Protein AF-A0A963LSG5-F1 (afdb_monomer)

Structure (mmCIF, N/CA/C/O backbone):
data_AF-A0A963LSG5-F1
#
_entry.id   AF-A0A963LSG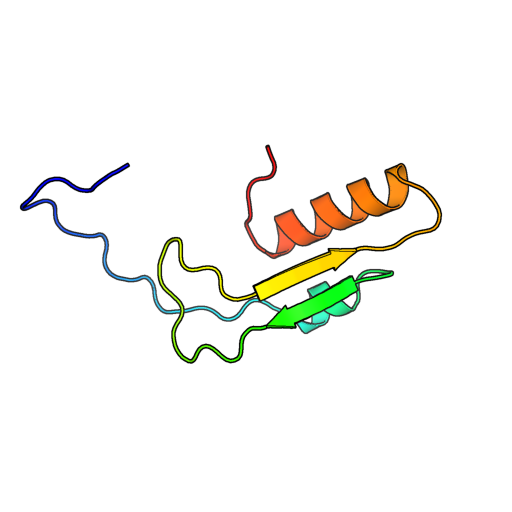5-F1
#
loop_
_atom_site.group_PDB
_atom_site.id
_atom_site.type_symbol
_atom_site.label_atom_id
_atom_site.label_alt_id
_atom_site.label_comp_id
_atom_site.label_asym_id
_atom_site.label_entity_id
_atom_site.label_seq_id
_atom_site.pdbx_PDB_ins_code
_atom_site.Cartn_x
_atom_site.Cartn_y
_atom_site.Cartn_z
_atom_site.occupancy
_atom_site.B_iso_or_equiv
_atom_site.auth_seq_id
_atom_site.auth_comp_id
_atom_site.auth_asym_id
_atom_site.auth_atom_id
_atom_site.pdbx_PDB_model_num
ATOM 1 N N . TRP A 1 1 ? 22.017 13.481 -5.991 1.00 48.38 1 TRP A N 1
ATOM 2 C CA . TRP A 1 1 ? 20.631 13.391 -6.507 1.00 48.38 1 TRP A CA 1
ATOM 3 C C . TRP A 1 1 ? 20.595 13.273 -8.032 1.00 48.38 1 TRP A C 1
ATOM 5 O O . TRP A 1 1 ? 19.732 12.568 -8.533 1.00 48.38 1 TRP A O 1
ATOM 15 N N . PHE A 1 2 ? 21.566 13.837 -8.764 1.00 51.66 2 PHE A N 1
ATOM 16 C CA . PHE A 1 2 ? 21.864 13.445 -10.151 1.00 51.66 2 PHE A CA 1
ATOM 17 C C . PHE A 1 2 ? 23.193 12.686 -10.208 1.00 51.66 2 PHE A C 1
ATOM 19 O O . PHE A 1 2 ? 24.102 13.024 -9.448 1.00 51.66 2 PHE A O 1
ATOM 26 N N . ALA A 1 3 ? 23.270 11.660 -11.058 1.00 61.12 3 ALA A N 1
ATOM 27 C CA . ALA A 1 3 ? 24.536 11.023 -11.413 1.00 61.12 3 ALA A CA 1
ATOM 28 C C . ALA A 1 3 ? 25.391 12.020 -12.203 1.00 61.12 3 ALA A C 1
ATOM 30 O O . ALA A 1 3 ? 24.851 12.831 -12.965 1.00 61.12 3 ALA A O 1
ATOM 31 N N . ARG A 1 4 ? 26.710 11.993 -12.007 1.00 69.19 4 ARG A N 1
ATOM 32 C CA . ARG A 1 4 ? 27.615 12.843 -12.787 1.00 69.19 4 ARG A CA 1
ATOM 33 C C . ARG A 1 4 ? 27.721 12.323 -14.226 1.00 69.19 4 ARG A C 1
ATOM 35 O O . ARG A 1 4 ? 27.654 11.112 -14.437 1.00 69.19 4 ARG A O 1
ATOM 42 N N . PRO A 1 5 ? 27.922 13.202 -15.225 1.00 67.75 5 PRO A N 1
ATOM 43 C CA . PRO A 1 5 ? 28.245 12.760 -16.577 1.00 67.75 5 PRO A CA 1
ATOM 44 C C . PRO A 1 5 ? 29.470 11.835 -16.539 1.00 67.75 5 PRO A C 1
ATOM 46 O O . PRO A 1 5 ? 30.517 12.232 -16.032 1.00 67.75 5 PRO A O 1
ATOM 49 N N . GLY A 1 6 ? 29.327 10.605 -17.036 1.00 72.06 6 GLY A N 1
ATOM 50 C CA . GLY A 1 6 ? 30.399 9.604 -17.056 1.00 72.06 6 GLY A CA 1
ATOM 51 C C . GLY A 1 6 ? 30.471 8.672 -15.841 1.00 72.06 6 GLY A C 1
ATOM 52 O O . GLY A 1 6 ? 31.291 7.757 -15.854 1.00 72.06 6 GLY A O 1
ATOM 53 N N . GLU A 1 7 ? 29.622 8.836 -14.819 1.00 73.25 7 GLU A N 1
ATOM 54 C CA . GLU A 1 7 ? 29.497 7.812 -13.775 1.00 73.25 7 GLU A CA 1
ATOM 55 C C . GLU A 1 7 ? 28.789 6.574 -14.350 1.00 73.25 7 GLU A C 1
ATOM 57 O O . GLU A 1 7 ? 27.701 6.711 -14.922 1.00 73.25 7 GLU A O 1
ATOM 62 N N . PRO A 1 8 ? 29.366 5.363 -14.209 1.00 59.59 8 PRO A N 1
ATOM 63 C CA . PRO A 1 8 ? 28.671 4.144 -14.580 1.00 59.59 8 PRO A CA 1
ATOM 64 C C . PRO A 1 8 ? 27.383 4.059 -13.767 1.00 59.59 8 PRO A C 1
ATOM 66 O O . PRO A 1 8 ? 27.394 4.022 -12.534 1.00 59.59 8 PRO A O 1
ATOM 69 N N . GLN A 1 9 ? 26.256 4.064 -14.473 1.00 61.00 9 GLN A N 1
ATOM 70 C CA . GLN A 1 9 ? 24.965 3.823 -13.857 1.00 61.00 9 GLN A CA 1
ATOM 71 C C . GLN A 1 9 ? 25.001 2.384 -13.330 1.00 61.00 9 GLN A C 1
ATOM 73 O O . GLN A 1 9 ? 25.334 1.488 -14.114 1.00 61.00 9 GLN A O 1
ATOM 78 N N . PRO A 1 10 ? 24.725 2.131 -12.034 1.00 59.41 10 PRO A N 1
ATOM 79 C CA . PRO A 1 10 ? 24.561 0.759 -11.577 1.00 59.41 10 PRO A CA 1
ATOM 80 C C . PRO A 1 10 ? 23.552 0.103 -12.514 1.00 59.41 10 PRO A C 1
ATOM 82 O O . PRO A 1 10 ? 22.507 0.699 -12.790 1.00 59.41 10 PRO A O 1
ATOM 85 N N . ALA A 1 11 ? 23.927 -1.048 -13.079 1.00 57.62 11 ALA A N 1
ATOM 86 C CA . ALA A 1 11 ? 23.085 -1.773 -14.017 1.00 57.62 11 ALA A CA 1
ATOM 87 C C . ALA A 1 11 ? 21.674 -1.874 -13.433 1.00 57.62 11 ALA A C 1
ATOM 89 O O . ALA A 1 11 ? 21.538 -2.121 -12.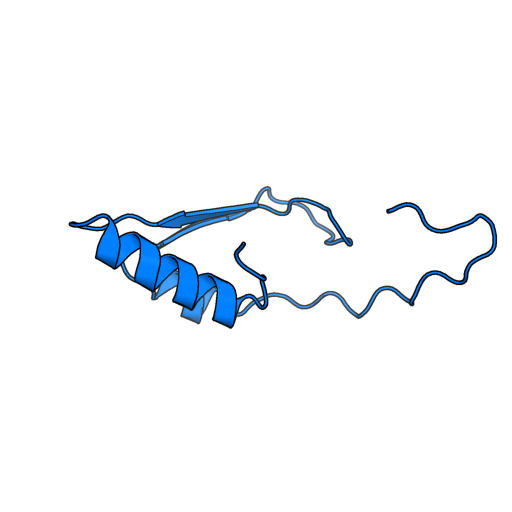232 1.00 57.62 11 ALA A O 1
ATOM 90 N N . ASP A 1 12 ? 20.653 -1.637 -14.261 1.00 60.53 12 ASP A N 1
ATOM 91 C CA . ASP A 1 12 ? 19.266 -1.829 -13.852 1.00 60.53 12 ASP A CA 1
ATOM 92 C C . ASP A 1 12 ? 19.137 -3.261 -13.322 1.00 60.53 12 ASP A C 1
ATOM 94 O O . ASP A 1 12 ? 19.166 -4.236 -14.077 1.00 60.53 12 ASP A O 1
ATOM 98 N N . GLU A 1 13 ? 19.075 -3.377 -11.998 1.00 66.00 13 GLU A N 1
ATOM 99 C CA . GLU A 1 13 ? 18.819 -4.626 -11.306 1.00 66.00 13 GLU A CA 1
ATOM 100 C C . GLU A 1 13 ? 17.521 -5.193 -11.888 1.00 66.00 13 GLU A C 1
ATOM 102 O O . GLU A 1 13 ? 16.565 -4.443 -12.126 1.00 66.00 13 GLU A O 1
ATOM 107 N N . GLN A 1 14 ? 17.511 -6.490 -12.209 1.00 69.81 14 GLN A N 1
ATOM 108 C CA . GLN A 1 14 ? 16.400 -7.093 -12.941 1.00 69.81 14 GLN A CA 1
ATOM 109 C C . GLN A 1 14 ? 15.067 -6.733 -12.274 1.00 69.81 14 GLN A C 1
ATOM 111 O O . GLN A 1 14 ? 14.934 -6.867 -11.053 1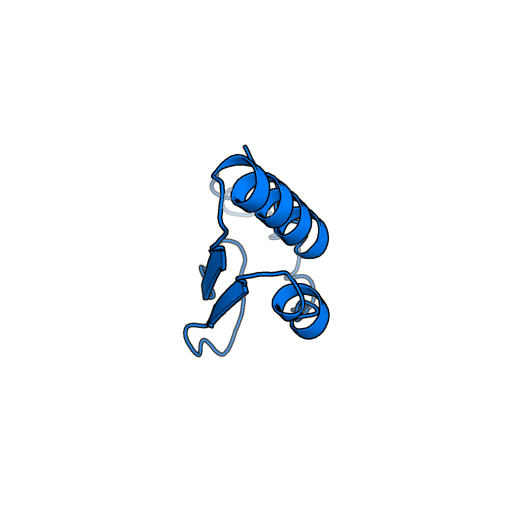.00 69.81 14 GLN A O 1
ATOM 116 N N . PRO A 1 15 ? 14.084 -6.239 -13.049 1.00 74.38 15 PRO A N 1
ATOM 117 C CA . PRO A 1 15 ? 12.842 -5.755 -12.480 1.00 74.38 15 PRO A CA 1
ATOM 118 C C . PRO A 1 15 ? 12.150 -6.895 -11.734 1.00 74.38 15 PRO A C 1
ATOM 120 O O . PRO A 1 15 ? 11.765 -7.899 -12.329 1.00 74.38 15 PRO A O 1
ATOM 123 N N . ARG A 1 16 ? 11.992 -6.720 -10.421 1.00 82.69 16 ARG A N 1
ATOM 124 C CA . ARG A 1 16 ? 11.262 -7.646 -9.557 1.00 82.69 16 ARG A CA 1
ATOM 125 C C . ARG A 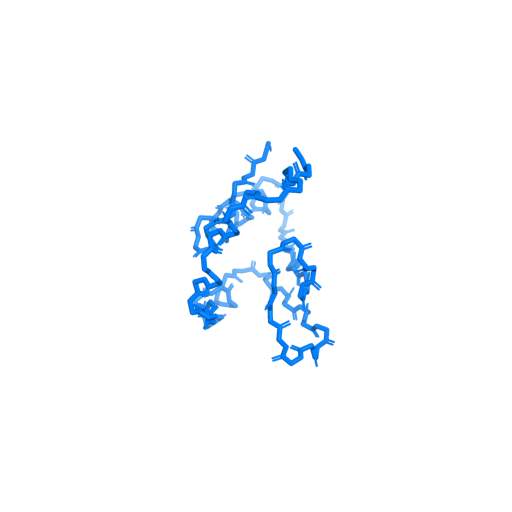1 16 ? 9.849 -7.139 -9.314 1.00 82.69 16 ARG A C 1
ATOM 127 O O . ARG A 1 16 ? 9.646 -5.973 -8.970 1.00 82.69 16 ARG A O 1
ATOM 134 N N . THR A 1 17 ? 8.880 -8.029 -9.467 1.00 87.31 17 THR A N 1
ATOM 135 C CA . THR A 1 17 ? 7.502 -7.768 -9.055 1.00 87.31 17 THR A CA 1
ATOM 136 C C . THR A 1 17 ? 7.391 -8.035 -7.554 1.00 87.31 17 THR A C 1
ATOM 138 O O . THR A 1 17 ? 7.824 -9.100 -7.113 1.00 87.31 17 THR A O 1
ATOM 141 N N . PRO A 1 18 ? 6.860 -7.097 -6.751 1.00 92.19 18 PRO A N 1
ATOM 142 C CA . PRO A 1 18 ? 6.558 -7.368 -5.351 1.00 92.19 18 PRO A CA 1
ATOM 143 C C . PRO A 1 18 ? 5.532 -8.490 -5.199 1.00 92.19 18 PRO A C 1
ATOM 145 O O . PRO A 1 18 ? 4.698 -8.699 -6.080 1.00 92.19 18 PRO A O 1
ATOM 148 N N . ASP A 1 19 ? 5.559 -9.169 -4.057 1.00 94.88 19 ASP A N 1
ATOM 149 C CA . ASP A 1 19 ? 4.509 -10.110 -3.680 1.00 94.88 19 ASP A CA 1
ATOM 150 C C . ASP A 1 19 ? 3.221 -9.343 -3.327 1.00 94.88 19 ASP A C 1
ATOM 152 O O . ASP A 1 19 ? 2.992 -8.934 -2.186 1.00 94.88 19 ASP A O 1
ATOM 156 N N . TRP A 1 20 ? 2.405 -9.072 -4.348 1.00 95.44 20 TRP A N 1
ATOM 157 C CA . TRP A 1 20 ? 1.159 -8.328 -4.189 1.00 95.44 20 TRP A CA 1
ATOM 158 C C . TRP A 1 20 ? 0.104 -9.093 -3.405 1.00 95.44 20 TRP A C 1
ATOM 160 O O . TRP A 1 20 ? -0.730 -8.450 -2.778 1.00 95.44 20 TRP A O 1
ATOM 170 N N . GLU A 1 21 ? 0.137 -10.424 -3.424 1.00 97.44 21 GLU A N 1
ATOM 171 C CA . GLU A 1 21 ? -0.819 -11.254 -2.696 1.00 97.44 21 GLU A CA 1
ATOM 172 C C . GLU A 1 21 ? -0.677 -11.014 -1.192 1.00 97.44 21 GLU A C 1
ATOM 174 O O . GLU A 1 21 ? -1.640 -10.616 -0.533 1.00 97.44 21 GLU A O 1
ATOM 179 N N . SER A 1 22 ? 0.550 -11.111 -0.675 1.00 97.12 22 SER A N 1
ATOM 180 C CA . SER A 1 22 ? 0.845 -10.826 0.733 1.00 97.12 22 SER A CA 1
ATOM 181 C C . SER A 1 22 ? 0.504 -9.387 1.136 1.00 97.12 22 SER A C 1
ATOM 183 O O . SER A 1 22 ? 0.013 -9.145 2.239 1.00 97.12 22 SER A O 1
ATOM 185 N N . VAL A 1 23 ? 0.732 -8.413 0.249 1.00 97.31 23 VAL A N 1
ATOM 186 C CA . VAL A 1 23 ? 0.408 -7.000 0.518 1.00 97.31 23 VAL A CA 1
ATOM 187 C C . VAL A 1 23 ? -1.102 -6.758 0.523 1.00 97.31 23 VAL A C 1
ATOM 189 O O . VAL A 1 23 ? -1.594 -6.014 1.367 1.00 97.31 23 VAL A O 1
ATOM 192 N N . LEU A 1 24 ? -1.843 -7.371 -0.401 1.00 97.69 24 LEU A N 1
ATOM 193 C CA . LEU A 1 24 ? -3.299 -7.235 -0.505 1.00 97.69 24 LEU A CA 1
ATOM 194 C C . LEU A 1 24 ? -4.051 -8.024 0.571 1.00 97.69 24 LEU A C 1
ATOM 196 O O . LEU A 1 24 ? -5.199 -7.697 0.858 1.00 97.69 24 LEU A O 1
ATOM 200 N N . ALA A 1 25 ? -3.408 -9.006 1.203 1.00 98.06 25 ALA A N 1
ATOM 201 C CA . ALA A 1 25 ? -3.938 -9.679 2.385 1.00 98.06 25 ALA A CA 1
ATOM 202 C C . ALA A 1 25 ? -3.957 -8.779 3.639 1.00 98.06 25 ALA A C 1
ATOM 204 O O . ALA A 1 25 ? -4.597 -9.125 4.634 1.00 98.06 25 ALA A O 1
ATOM 205 N N . LEU A 1 26 ? -3.272 -7.627 3.620 1.00 97.88 26 LEU A N 1
ATOM 206 C CA . LEU A 1 26 ? -3.307 -6.676 4.729 1.00 97.88 26 LEU A CA 1
ATOM 207 C C . LEU A 1 26 ? -4.696 -6.023 4.866 1.00 97.88 26 LEU A C 1
ATOM 209 O O . LEU A 1 26 ? -5.285 -5.610 3.863 1.00 97.88 26 LEU A O 1
ATOM 213 N N . PRO A 1 27 ? -5.217 -5.854 6.098 1.00 96.56 27 PRO A N 1
ATOM 214 C CA . PRO A 1 27 ? -6.516 -5.224 6.313 1.00 96.56 27 PRO A CA 1
ATOM 215 C C . PRO A 1 27 ? -6.599 -3.820 5.702 1.00 96.56 27 PRO A C 1
ATOM 217 O O . PRO A 1 27 ? -5.732 -2.976 5.927 1.00 96.56 27 PRO A O 1
ATOM 220 N N . GLY A 1 28 ? -7.661 -3.572 4.931 1.00 97.50 28 GLY A N 1
ATOM 221 C CA . GLY A 1 28 ? -7.937 -2.261 4.336 1.00 97.50 28 GLY A CA 1
ATOM 222 C C . GLY A 1 28 ? -6.955 -1.827 3.243 1.00 97.50 28 GLY A C 1
ATOM 223 O O . GLY A 1 28 ? -6.900 -0.633 2.938 1.00 97.50 28 GLY A O 1
ATOM 224 N N . ALA A 1 29 ? -6.173 -2.755 2.677 1.00 98.31 29 ALA A N 1
ATOM 225 C CA . ALA A 1 29 ? -5.245 -2.494 1.584 1.00 98.31 29 ALA A CA 1
ATOM 226 C C . ALA A 1 29 ? -5.953 -2.348 0.235 1.00 98.31 29 ALA A C 1
ATOM 228 O O . ALA A 1 29 ? -6.661 -3.236 -0.234 1.00 98.31 29 ALA A O 1
ATOM 229 N N . HIS A 1 30 ? -5.689 -1.225 -0.430 1.00 98.31 30 HIS A N 1
ATOM 230 C CA . HIS A 1 30 ? -6.171 -0.938 -1.775 1.00 98.31 30 HIS A CA 1
ATOM 231 C C . HIS A 1 30 ? -4.992 -0.550 -2.666 1.00 98.31 30 HIS A C 1
ATOM 233 O O . HIS A 1 30 ? -4.424 0.539 -2.536 1.00 98.31 30 HIS A O 1
ATOM 239 N N . LEU A 1 31 ? -4.609 -1.455 -3.569 1.00 97.62 31 LEU A N 1
ATOM 240 C CA . LEU A 1 31 ? -3.530 -1.239 -4.529 1.00 97.62 31 LEU A CA 1
ATOM 241 C C . LEU A 1 31 ? -4.069 -0.614 -5.818 1.00 97.62 31 LEU A C 1
ATOM 243 O O . LEU A 1 31 ? -4.963 -1.163 -6.456 1.00 97.62 31 LEU A O 1
ATOM 247 N N . HIS A 1 32 ? -3.456 0.487 -6.248 1.00 97.94 32 HIS A N 1
ATOM 248 C CA . HIS A 1 32 ? -3.698 1.087 -7.554 1.00 97.94 32 HIS A CA 1
ATOM 249 C C . HIS A 1 32 ? -2.401 1.095 -8.366 1.00 97.94 32 HIS A C 1
ATOM 251 O O . HIS A 1 32 ? -1.473 1.849 -8.067 1.00 97.94 32 HIS A O 1
ATOM 257 N N . LEU A 1 33 ? -2.345 0.293 -9.431 1.00 96.31 33 LEU A N 1
ATOM 258 C CA . LEU A 1 33 ? -1.241 0.284 -10.395 1.00 96.31 33 LEU A CA 1
ATOM 259 C C . LEU A 1 33 ? -1.616 1.071 -11.654 1.00 96.31 33 LEU A C 1
ATOM 261 O O . LEU A 1 33 ? -2.711 0.926 -12.181 1.00 96.31 33 LEU A O 1
ATOM 265 N N . TYR A 1 34 ? -0.687 1.868 -12.185 1.00 96.44 34 TYR A N 1
ATOM 266 C CA . TYR A 1 34 ? -0.955 2.752 -13.331 1.00 96.44 34 TYR A CA 1
ATOM 267 C C . TYR A 1 34 ? -0.850 2.071 -14.711 1.00 96.44 34 TYR A C 1
ATOM 269 O O . TYR A 1 34 ? -0.693 2.763 -15.714 1.00 96.44 34 TYR 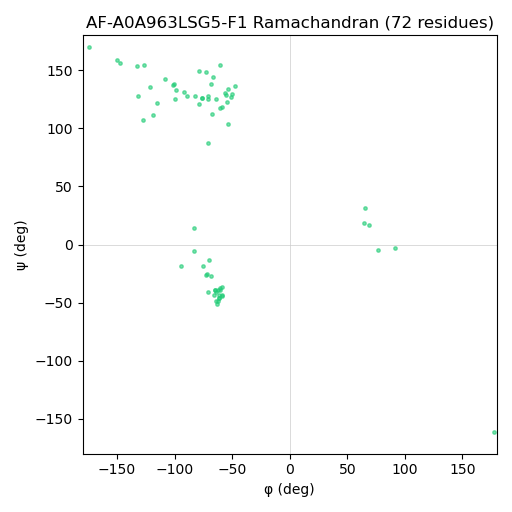A O 1
ATOM 277 N N . GLY A 1 35 ? -0.828 0.735 -14.787 1.00 93.75 35 GLY A N 1
ATOM 278 C CA . GLY A 1 35 ? -0.715 -0.002 -16.062 1.00 93.75 35 GLY A CA 1
ATOM 279 C C . GLY A 1 35 ? 0.607 0.205 -16.821 1.00 93.75 35 GLY A C 1
ATOM 280 O O . GLY A 1 35 ? 0.702 -0.030 -18.022 1.00 93.75 35 GLY A O 1
ATOM 281 N N . LYS A 1 36 ? 1.651 0.681 -16.138 1.00 92.94 36 LYS A N 1
ATOM 282 C CA . LYS A 1 36 ? 2.963 0.960 -16.732 1.00 92.94 36 LYS A CA 1
ATOM 283 C C . LYS A 1 36 ? 3.744 -0.338 -16.970 1.00 92.94 36 LYS A C 1
ATOM 285 O O . LYS A 1 36 ? 4.020 -1.062 -16.025 1.00 92.94 36 LYS A O 1
ATOM 290 N N . LEU A 1 37 ? 4.209 -0.552 -18.202 1.00 90.69 37 LEU A N 1
ATOM 291 C CA . LEU A 1 37 ? 4.867 -1.805 -18.616 1.00 90.69 37 LEU A CA 1
ATOM 292 C C . LEU A 1 37 ? 6.281 -2.031 -18.052 1.00 90.69 37 LEU A C 1
ATOM 294 O O . LEU A 1 37 ? 6.732 -3.168 -17.980 1.00 90.69 37 LEU A O 1
ATOM 298 N N . ARG A 1 38 ? 7.013 -0.966 -17.699 1.00 87.00 38 ARG A N 1
ATOM 299 C CA . ARG A 1 38 ? 8.406 -1.059 -17.220 1.00 87.00 38 ARG A CA 1
ATOM 300 C C . ARG A 1 38 ? 8.629 -0.242 -15.955 1.00 87.00 38 ARG A C 1
ATOM 302 O O . ARG A 1 38 ? 8.322 0.950 -15.934 1.00 87.00 38 ARG A O 1
ATOM 309 N N . ALA A 1 39 ? 9.179 -0.858 -14.917 1.00 88.38 39 ALA A N 1
ATOM 310 C CA . ALA A 1 39 ? 9.664 -0.140 -13.744 1.00 88.38 39 ALA A CA 1
ATOM 311 C C . ALA A 1 39 ? 11.038 0.488 -14.031 1.00 88.38 39 ALA A C 1
ATOM 313 O O . ALA A 1 39 ? 11.809 -0.041 -14.826 1.00 88.38 39 ALA A O 1
ATOM 314 N N . SER A 1 40 ? 11.330 1.620 -13.394 1.00 86.12 40 SER A N 1
ATOM 315 C CA . SER A 1 40 ? 12.670 2.216 -13.359 1.00 86.12 40 SER A CA 1
ATOM 316 C C . SER A 1 40 ? 12.856 2.982 -12.049 1.00 86.12 40 SER A C 1
ATOM 318 O O . SER A 1 40 ? 11.876 3.352 -11.389 1.00 86.12 40 SER A O 1
ATOM 320 N N . ARG A 1 41 ? 14.109 3.209 -11.639 1.00 84.88 41 ARG A N 1
ATOM 321 C CA . ARG A 1 41 ? 14.424 3.892 -10.376 1.00 84.88 41 ARG A CA 1
ATOM 322 C C . ARG A 1 41 ? 13.737 5.265 -10.305 1.00 84.88 41 ARG A C 1
ATOM 324 O O . ARG A 1 41 ? 13.831 6.071 -11.223 1.00 84.88 41 ARG A O 1
ATOM 331 N N . GLY A 1 42 ? 13.029 5.527 -9.204 1.00 85.81 42 GLY A N 1
ATOM 332 C CA . GLY A 1 42 ? 12.297 6.783 -8.973 1.00 85.81 42 GLY A CA 1
ATOM 333 C C . GLY A 1 42 ? 10.973 6.921 -9.740 1.00 85.81 42 GLY A C 1
ATOM 334 O O . GLY A 1 42 ? 10.227 7.875 -9.510 1.00 85.81 42 GLY A O 1
ATOM 335 N N . ARG A 1 43 ? 10.626 5.974 -10.620 1.00 91.50 43 ARG A N 1
ATOM 336 C CA . ARG A 1 43 ? 9.369 6.013 -11.370 1.00 91.50 43 ARG A CA 1
ATOM 337 C C . AR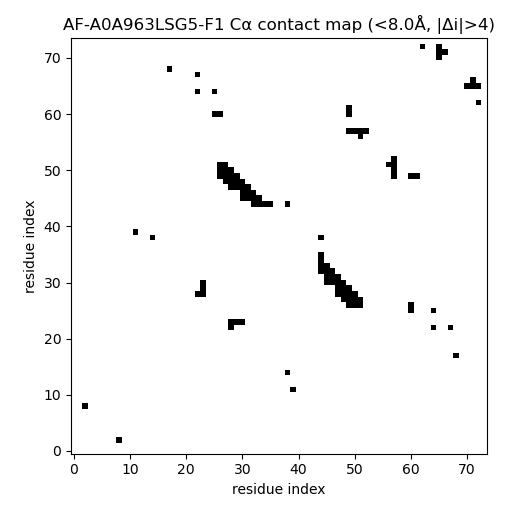G A 1 43 ? 8.208 5.552 -10.493 1.00 91.50 43 ARG A C 1
ATOM 339 O O . ARG A 1 43 ? 8.169 4.415 -10.038 1.00 91.50 43 ARG A O 1
ATOM 346 N N . LYS A 1 44 ? 7.208 6.418 -10.303 1.00 93.56 44 LYS A N 1
ATOM 347 C CA . LYS A 1 44 ? 5.966 6.059 -9.599 1.00 93.56 44 LYS A CA 1
ATOM 348 C C . LYS A 1 44 ? 5.168 5.043 -10.419 1.00 93.56 44 LYS A C 1
ATOM 350 O O . LYS A 1 44 ? 4.661 5.388 -11.492 1.00 93.56 44 LYS A O 1
ATOM 355 N N . MET A 1 45 ? 5.055 3.817 -9.917 1.00 95.44 45 MET A N 1
ATOM 356 C CA . MET A 1 45 ? 4.336 2.721 -10.585 1.00 95.44 45 MET A CA 1
ATOM 357 C C . MET A 1 45 ? 2.878 2.578 -10.135 1.00 95.44 45 MET A C 1
ATOM 359 O O . MET A 1 45 ? 2.06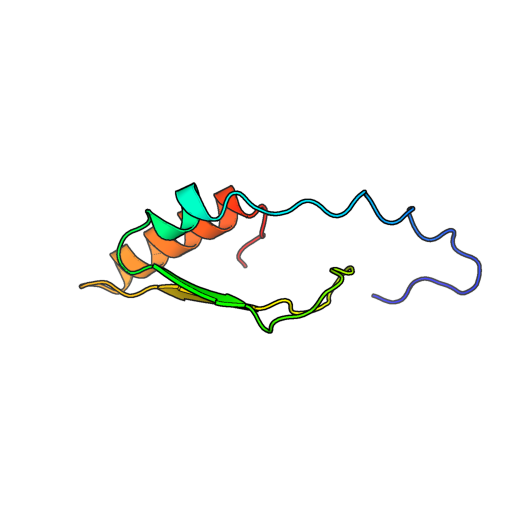7 2.007 -10.860 1.00 95.44 45 MET A O 1
ATOM 363 N N . GLY A 1 46 ? 2.537 3.152 -8.987 1.00 95.38 46 GLY A N 1
ATOM 364 C CA . GLY A 1 46 ? 1.209 3.082 -8.399 1.00 95.38 46 GLY A CA 1
ATOM 365 C C . GLY A 1 46 ? 1.168 3.791 -7.053 1.00 95.38 46 GLY A C 1
ATOM 366 O O . GLY A 1 46 ? 2.057 4.593 -6.743 1.00 95.38 46 GLY A O 1
ATOM 367 N N . HIS A 1 47 ? 0.155 3.465 -6.263 1.00 97.06 47 HIS A N 1
ATOM 368 C CA . HIS A 1 47 ? 0.067 3.785 -4.844 1.00 97.06 47 HIS A CA 1
ATOM 369 C C . HIS A 1 47 ? -0.695 2.683 -4.100 1.00 97.06 47 HIS A C 1
ATOM 371 O O . HIS A 1 47 ? -1.487 1.950 -4.692 1.00 97.06 47 HIS A O 1
ATOM 377 N N . LEU A 1 48 ? -0.435 2.580 -2.800 1.00 97.50 48 LEU A N 1
ATOM 378 C CA . LEU A 1 48 ? -1.168 1.727 -1.875 1.00 97.50 48 LEU A CA 1
ATOM 379 C C . LEU A 1 48 ? -1.879 2.641 -0.878 1.00 97.50 48 LEU A C 1
ATOM 381 O O . LEU A 1 48 ? -1.222 3.432 -0.199 1.00 97.50 48 LEU A O 1
ATOM 385 N N . THR A 1 49 ? -3.201 2.540 -0.808 1.00 97.88 49 THR A N 1
ATOM 386 C CA . THR A 1 49 ? -4.015 3.215 0.208 1.00 97.88 49 THR A CA 1
ATOM 387 C C . THR A 1 49 ? -4.382 2.208 1.287 1.00 97.88 49 THR A C 1
ATOM 389 O O . THR A 1 49 ? -4.732 1.072 0.974 1.00 97.88 49 THR A O 1
ATOM 392 N N . LEU A 1 50 ? -4.303 2.627 2.550 1.00 98.00 50 LEU A N 1
ATOM 393 C CA . LEU A 1 50 ? -4.660 1.814 3.708 1.00 98.00 50 LEU A CA 1
ATOM 394 C C . LEU A 1 50 ? -5.755 2.503 4.512 1.00 98.00 50 LEU A C 1
ATOM 396 O O . LEU A 1 50 ? -5.682 3.706 4.768 1.00 98.00 50 LEU A O 1
ATOM 400 N N . THR A 1 51 ? -6.756 1.727 4.911 1.00 98.25 51 THR A N 1
ATOM 401 C CA . THR A 1 51 ? -7.892 2.182 5.718 1.00 98.25 51 THR A CA 1
ATOM 402 C C . THR A 1 51 ? -8.046 1.304 6.957 1.00 98.25 51 THR A C 1
ATOM 404 O O . THR A 1 51 ? -7.592 0.165 6.989 1.00 98.25 51 THR A O 1
ATOM 407 N N . GLY A 1 52 ? -8.643 1.846 8.016 1.00 97.69 52 GLY A N 1
ATOM 408 C CA . GLY A 1 52 ? -8.790 1.154 9.292 1.00 97.69 52 GLY A CA 1
ATOM 409 C C . GLY A 1 52 ? -9.625 1.971 10.269 1.00 97.69 52 GLY A C 1
ATOM 410 O O . GLY A 1 52 ? -9.921 3.138 10.012 1.00 97.69 52 GLY A O 1
ATOM 411 N N . ALA A 1 53 ? -10.011 1.359 11.387 1.00 98.00 53 ALA A N 1
ATOM 412 C CA . ALA A 1 53 ? -10.887 1.999 12.368 1.00 98.00 53 ALA A CA 1
ATOM 413 C C . ALA A 1 53 ? -10.176 3.101 13.170 1.00 98.00 53 ALA A C 1
ATOM 415 O O . ALA A 1 53 ? -10.822 4.032 13.646 1.00 98.00 53 ALA A O 1
ATOM 416 N N . THR A 1 54 ? -8.849 3.016 13.314 1.00 98.44 54 THR A N 1
ATOM 417 C CA . THR A 1 54 ? -8.046 4.025 14.015 1.00 98.44 54 THR A CA 1
ATOM 418 C C . THR A 1 54 ? -6.815 4.431 13.214 1.00 98.44 54 THR A C 1
ATOM 420 O O . THR A 1 54 ? -6.259 3.656 12.432 1.00 98.44 54 THR A O 1
ATOM 423 N N . GLN A 1 55 ? -6.334 5.653 13.452 1.00 98.06 55 GLN A N 1
ATOM 424 C CA . GLN A 1 55 ? -5.096 6.144 12.843 1.00 98.06 55 GLN A CA 1
ATOM 425 C C . GLN A 1 55 ? -3.889 5.260 13.198 1.00 98.06 55 GLN A C 1
ATOM 427 O O . GLN A 1 55 ? -3.022 5.036 12.354 1.00 98.06 55 GLN A O 1
ATOM 432 N N . GLN A 1 56 ? -3.841 4.741 14.430 1.00 97.94 56 GLN A N 1
ATOM 433 C CA . GLN A 1 56 ? -2.764 3.865 14.886 1.00 97.94 56 GLN A CA 1
ATOM 434 C C . GLN A 1 56 ? -2.717 2.565 14.072 1.00 97.94 56 GLN A C 1
ATOM 436 O O . GLN A 1 56 ? -1.661 2.233 13.539 1.00 97.94 56 GLN A O 1
ATOM 441 N N . GLN A 1 57 ? -3.857 1.891 13.886 1.00 97.69 57 GLN A N 1
ATOM 442 C CA . GLN A 1 57 ? -3.943 0.663 13.083 1.00 97.69 57 GLN A CA 1
ATOM 443 C C . GLN A 1 57 ? -3.496 0.888 11.634 1.00 97.69 57 GLN A C 1
ATOM 445 O O . GLN A 1 57 ? -2.741 0.090 11.074 1.00 97.69 57 GLN A O 1
ATOM 450 N N . VAL A 1 58 ? -3.928 2.000 11.026 1.00 97.94 58 VAL A N 1
ATOM 451 C CA . VAL A 1 58 ? -3.512 2.366 9.663 1.00 97.94 58 VAL A CA 1
ATOM 452 C C . VAL A 1 58 ? -1.999 2.564 9.599 1.00 97.94 58 VAL A C 1
ATOM 454 O O . VAL A 1 58 ? -1.353 2.072 8.675 1.00 97.94 58 VAL A O 1
ATOM 457 N N . ARG A 1 59 ? -1.410 3.243 10.592 1.00 96.88 59 ARG A N 1
ATOM 458 C CA . ARG A 1 59 ? 0.036 3.492 10.638 1.00 96.88 59 ARG A CA 1
ATOM 459 C C . ARG A 1 59 ? 0.841 2.205 10.815 1.00 96.88 59 ARG A C 1
ATOM 461 O O . ARG A 1 59 ? 1.836 2.028 10.116 1.00 96.88 59 ARG A O 1
ATOM 468 N N . GLU A 1 60 ? 0.410 1.309 11.696 1.00 97.19 60 GLU A N 1
ATOM 469 C CA . GLU A 1 60 ? 1.048 0.002 11.910 1.00 97.19 60 GLU A CA 1
ATOM 470 C C . GLU A 1 60 ? 1.010 -0.850 10.633 1.00 97.19 60 GLU A C 1
ATOM 472 O O . GLU A 1 60 ? 2.040 -1.371 10.194 1.00 97.19 60 GLU A O 1
ATOM 477 N N . THR A 1 61 ? -0.149 -0.901 9.971 1.00 97.50 61 THR A N 1
ATOM 478 C CA . THR A 1 61 ? -0.320 -1.631 8.706 1.00 97.50 61 THR A CA 1
ATOM 479 C C . THR A 1 61 ? 0.527 -1.016 7.588 1.00 97.50 61 THR A C 1
ATOM 481 O O . THR A 1 61 ? 1.166 -1.738 6.823 1.00 97.50 61 THR A O 1
ATOM 484 N N . ALA A 1 62 ? 0.622 0.317 7.523 1.00 96.81 62 ALA A N 1
ATOM 485 C CA . ALA A 1 62 ? 1.463 1.018 6.551 1.00 96.81 62 ALA A CA 1
ATOM 486 C C . ALA A 1 62 ? 2.948 0.715 6.746 1.00 96.81 62 ALA A C 1
ATOM 488 O O . ALA A 1 62 ? 3.668 0.476 5.775 1.00 96.81 62 ALA A O 1
ATOM 489 N N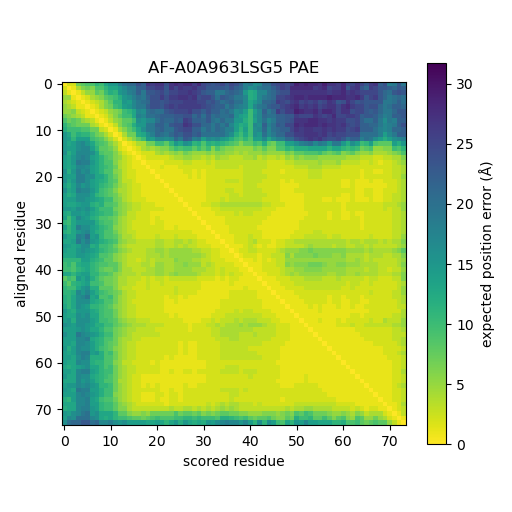 . GLN A 1 63 ? 3.405 0.661 7.996 1.00 96.81 63 GLN A N 1
ATOM 490 C CA . GLN A 1 63 ? 4.768 0.255 8.321 1.00 96.81 63 GLN A CA 1
ATOM 491 C C . GLN A 1 63 ? 5.036 -1.202 7.947 1.00 96.81 63 GLN A C 1
ATOM 493 O O . GLN A 1 63 ? 6.113 -1.515 7.440 1.00 96.81 63 GLN A O 1
ATOM 498 N N . GLN A 1 64 ? 4.066 -2.092 8.159 1.00 97.06 64 GLN A N 1
ATOM 499 C CA . GLN A 1 64 ? 4.177 -3.486 7.746 1.00 97.06 64 GLN A CA 1
ATOM 500 C C . GLN A 1 64 ? 4.271 -3.618 6.220 1.00 97.06 64 GLN A C 1
ATOM 502 O O . GLN A 1 64 ? 5.201 -4.261 5.731 1.00 97.06 64 GLN A O 1
ATOM 507 N N . ALA A 1 65 ? 3.386 -2.954 5.472 1.00 97.25 65 ALA A N 1
ATOM 508 C CA . ALA A 1 65 ? 3.415 -2.937 4.011 1.00 97.25 65 ALA A CA 1
ATOM 509 C C . ALA A 1 65 ? 4.744 -2.384 3.472 1.00 97.25 65 ALA A C 1
ATOM 511 O O . ALA A 1 65 ? 5.348 -2.971 2.576 1.00 97.25 65 ALA A O 1
ATOM 512 N N . ALA A 1 66 ? 5.248 -1.290 4.051 1.00 96.06 66 ALA A N 1
ATOM 513 C CA . ALA A 1 66 ? 6.516 -0.697 3.639 1.00 96.06 66 ALA A CA 1
ATOM 514 C C . ALA A 1 66 ? 7.707 -1.645 3.849 1.00 96.06 66 ALA A C 1
ATOM 516 O O . ALA A 1 66 ? 8.559 -1.745 2.966 1.00 96.06 66 ALA A O 1
ATOM 517 N N . ARG A 1 67 ? 7.738 -2.402 4.960 1.00 95.88 67 ARG A N 1
ATOM 518 C CA . ARG A 1 67 ? 8.755 -3.444 5.188 1.00 95.88 67 ARG A CA 1
ATOM 519 C C . ARG A 1 67 ? 8.692 -4.548 4.131 1.00 95.88 67 ARG A C 1
ATOM 521 O O . ARG A 1 67 ? 9.736 -4.890 3.585 1.00 95.88 67 ARG A O 1
ATOM 528 N N . MET A 1 68 ? 7.500 -5.058 3.802 1.00 95.31 68 MET A N 1
ATOM 529 C CA . MET A 1 68 ? 7.333 -6.076 2.747 1.00 95.31 68 MET A CA 1
ATOM 530 C C . MET A 1 68 ? 7.807 -5.572 1.378 1.00 95.31 68 MET A C 1
ATOM 532 O O . MET A 1 68 ? 8.437 -6.304 0.619 1.00 95.31 68 MET A O 1
ATOM 536 N N . LEU A 1 69 ? 7.532 -4.301 1.074 1.00 94.06 69 LEU A N 1
ATOM 537 C CA . LEU A 1 69 ? 7.884 -3.665 -0.197 1.00 94.06 69 LEU A CA 1
ATOM 538 C C . LEU A 1 69 ? 9.332 -3.147 -0.251 1.00 94.06 69 LEU A C 1
ATOM 540 O O . LEU A 1 69 ? 9.773 -2.685 -1.303 1.00 94.06 69 LEU A O 1
ATOM 544 N N . GLY A 1 70 ? 10.080 -3.207 0.856 1.00 92.75 70 GLY A N 1
ATOM 545 C CA . GLY A 1 70 ? 11.438 -2.664 0.947 1.00 92.75 70 GLY A CA 1
ATOM 546 C C . GLY A 1 70 ? 11.500 -1.138 0.798 1.00 92.75 70 GLY A C 1
ATOM 547 O O . GLY A 1 70 ? 12.469 -0.610 0.256 1.00 92.75 70 GLY A O 1
ATOM 548 N N . ILE A 1 71 ? 10.459 -0.428 1.239 1.00 90.44 71 ILE A N 1
ATOM 549 C CA . ILE A 1 71 ? 10.364 1.034 1.189 1.00 90.44 71 ILE A CA 1
ATOM 550 C C . ILE A 1 71 ? 10.718 1.594 2.567 1.00 90.44 71 ILE A C 1
ATOM 552 O O . ILE A 1 71 ? 10.098 1.243 3.568 1.00 90.44 71 ILE A O 1
ATOM 556 N N . ALA A 1 72 ? 11.696 2.499 2.620 1.00 86.25 72 ALA A N 1
ATOM 557 C CA . ALA A 1 72 ? 11.980 3.252 3.835 1.00 86.25 72 ALA A CA 1
ATOM 558 C C . ALA A 1 72 ? 10.853 4.266 4.093 1.00 86.25 72 ALA A C 1
ATOM 560 O O . ALA A 1 72 ? 10.534 5.076 3.219 1.00 86.25 72 ALA A O 1
ATOM 561 N N . LEU A 1 73 ? 10.259 4.222 5.286 1.00 77.12 73 LEU A N 1
ATOM 562 C CA . LEU A 1 73 ? 9.360 5.269 5.768 1.00 77.12 73 LEU A CA 1
ATOM 563 C C . LEU A 1 73 ? 10.183 6.289 6.557 1.00 77.12 73 LEU A C 1
ATOM 565 O O . LEU A 1 73 ? 10.999 5.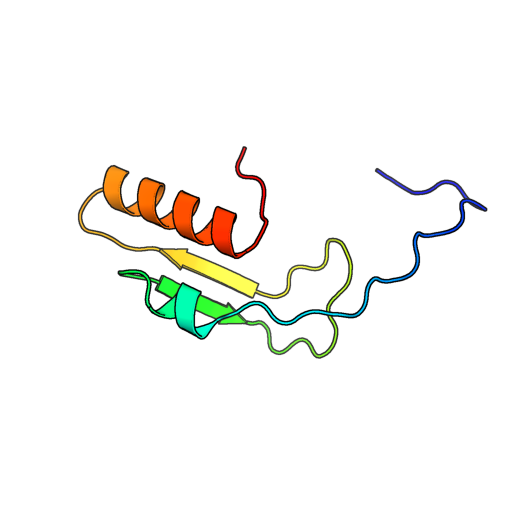895 7.390 1.00 77.12 73 LEU A O 1
ATOM 569 N N . ALA A 1 74 ? 9.983 7.570 6.249 1.00 62.00 74 ALA A N 1
ATOM 570 C CA . ALA A 1 74 ? 10.535 8.693 7.004 1.00 62.00 74 ALA A CA 1
ATOM 571 C C . ALA A 1 74 ? 9.713 8.973 8.272 1.00 62.00 74 ALA A C 1
ATOM 573 O O . ALA A 1 74 ? 8.493 8.671 8.269 1.00 62.00 74 ALA A O 1
#

pLDDT: mean 87.81, std 13.91, range [48.38, 98.44]

Foldseek 3Di:
DDDDVPDPDDPFDPDDDAPVVVLVPQAQWDWAAPPDPDDDPPDDGTDIDGDDPDPVSRVVSVVVSCVSVVHDDD

Solvent-accessible surface area (backbone atoms only — not comparable to full-atom values): 5041 Å² total; per-residue (Å²): 139,73,83,59,93,88,59,82,71,76,73,82,69,78,91,76,81,76,70,55,66,72,50,54,69,40,78,53,45,44,80,45,71,71,82,69,93,70,88,56,94,92,58,84,60,57,53,76,48,68,46,62,96,43,73,66,58,29,50,55,51,49,52,51,48,26,60,77,69,73,46,87,81,132

Nearest PDB structures (foldseek):
  4izo-assembly1_A  TM=9.789E-01  e=3.757E-04  Burkholderia thailandensis E264
  4e4t-assembly1_A  TM=9.666E-01  e=1.629E-03  Burkholderia ambifaria MC40-6
  4e4t-assembly1_B  TM=9.686E-01  e=3.878E-03  Burkholderia ambifaria MC40-6
  3k5i-assembly1_B  TM=8.804E-01  e=4.573E-02  Aspergillus clavatus

Radius of gyration: 15.34 Å; Cα contacts (8 Å, |Δi|>4): 54; chains: 1; bounding box: 41×25×34 Å

Secondary structure (DSSP, 8-state):
--PPTTPPPPP-PPPPPP-HHHHHTSTTEEEEE---S---TT---EEEEE--SSHHHHHHHHHHHHHHHTPPP-

Mean predicted aligned error: 6.99 Å

Sequence (74 aa):
WFARPGEPQPADEQPRTPDWESVLALPGAHLHLYGKLRASRGRKMGHLTLTGATQQQVRETAQQAARMLGIALA